Protein 5UKV (pdb70)

InterPro domains:
  IPR003594 Histidine kinase/HSP90-like ATPase domain [PF02518] (358-468)
  IPR003594 Histidine kinase/HSP90-like ATPase domain [SM00387] (358-470)
  IPR003660 HAMP domain [PF00672] (179-230)
  IPR003660 HAMP domain [PS50885] (181-234)
  IPR003660 HAMP domain [SM00304] (181-234)
  IPR003661 Signal transduction histidine kinase, dimerisation/phosphoacceptor domain [PF00512] (250-312)
  IPR003661 Signal transduction histidine kinase, dimerisation/phosphoacceptor domain [SM00388] (249-313)
  IPR003661 Signal transduction histidine kinase, dimerisation/phosphoacceptor domain [cd00082] (247-297)
  IPR004358 Signal transduction histidine kinase-related protein, C-terminal [PR00344] (395-409)
  IPR004358 Signal transduction histidine kinase-related protein, C-terminal [PR00344] (413-423)
  IPR004358 Signal transduction histidine kinase-related protein, C-terminal [PR00344] (430-448)
  IPR004358 Signal transduction histidine kinase-related protein, C-terminal [PR00344] (454-467)
  IPR005467 Histidine kinase domain [PS50109] (256-470)
  IPR036097 Signal transduction histidine kinase, dimerisation/phosphoacceptor domain superfamily [SSF47384] (238-313)
  IPR036890 Histidine kinase/HSP90-like ATPase superfamily [G3DSA:3.30.565.10] (322-475)
  IPR036890 Histidine kinase/HSP90-like ATPase superfamily [SSF55874] (302-468)
  IPR050428 Two-component system sensor histidine kinase [PTHR45436] (9-469)

Structure (mmCIF, N/CA/C/O backbone):
data_5UKV
#
_entry.id   5UKV
#
_cell.length_a   23.215
_cell.length_b   74.593
_cell.length_c   45.467
_cell.angle_alpha   90.000
_cell.angle_beta   97.310
_cell.angle_gamma   90.000
#
_symmetry.space_group_name_H-M   'P 1 21 1'
#
loop_
_entity.id
_entity.type
_entity.pdbx_description
1 polymer 'ATP-binding protein'
2 non-polymer 'POTASSIUM ION'
3 non-polymer 1,2-ETHANEDIOL
4 non-polymer 'TETRAETHYLENE GLYCOL'
5 non-polymer 'TRIETHYLENE GLYCOL'
6 non-polymer DI(HYDROXYETHYL)ETHER
7 non-polymer 2-(2-METHOXYETHOXY)ETHANOL
8 water water
#
loop_
_atom_site.group_PDB
_atom_site.id
_atom_site.type_symbol
_atom_site.label_atom_id
_atom_site.label_alt_id
_atom_site.label_comp_id
_atom_site.label_asym_id
_atom_site.label_entity_id
_atom_site.label_seq_id
_atom_site.pdbx_PDB_ins_code
_atom_site.Cartn_x
_atom_site.Cartn_y
_atom_site.Cartn_z
_atom_site.occupancy
_atom_site.B_iso_or_equiv
_atom_site.auth_seq_id
_atom_site.auth_comp_id
_atom_site.auth_asym_id
_atom_site.auth_atom_id
_atom_site.pdbx_PDB_model_num
ATOM 1 N N . GLY A 1 1 ? -9.379 -19.803 -29.149 1.00 38.78 237 GLY A N 1
ATOM 2 C CA . GLY A 1 1 ? -9.233 -20.972 -28.303 1.00 35.52 237 GLY A CA 1
ATOM 3 C C . GLY A 1 1 ? -9.167 -20.617 -26.812 1.00 32.43 237 GLY A C 1
ATOM 4 O O . GLY A 1 1 ? -9.421 -19.481 -26.366 1.00 28.06 237 GLY A O 1
ATOM 5 N N . HIS A 1 2 ? -8.861 -21.632 -26.058 1.00 32.85 238 HIS A N 1
ATOM 6 C CA . HIS A 1 2 ? -8.729 -21.497 -24.599 1.00 33.10 238 HIS A CA 1
ATOM 7 C C . HIS A 1 2 ? -7.734 -20.492 -24.184 1.00 32.76 238 HIS A C 1
ATOM 8 O O . HIS A 1 2 ? -8.053 -19.698 -23.292 1.00 32.51 238 HIS A O 1
ATOM 23 N N . ALA A 1 4 ? -6.588 -17.814 -25.836 1.00 29.31 240 ALA A N 1
ATOM 24 C CA . ALA A 1 4 ? -7.045 -16.520 -26.118 1.00 31.94 240 ALA A CA 1
ATOM 25 C C . ALA A 1 4 ? -8.134 -16.057 -25.115 1.00 32.75 240 ALA A C 1
ATOM 26 O O . ALA A 1 4 ? -8.157 -14.910 -24.631 1.00 31.43 240 ALA A O 1
ATOM 28 N N . GLU A 1 5 ? -9.023 -16.958 -24.806 1.00 31.74 241 GLU A N 1
ATOM 29 C CA . GLU A 1 5 ? -10.112 -16.624 -23.971 1.00 34.27 241 GLU A CA 1
ATOM 30 C C . GLU A 1 5 ? -9.545 -16.250 -22.548 1.00 31.52 241 GLU A C 1
ATOM 31 O O . GLU A 1 5 ? -10.008 -15.288 -21.978 1.00 31.94 241 GLU A O 1
ATOM 37 N N . LYS A 1 6 ? -8.619 -17.016 -22.008 1.00 29.71 242 LYS A N 1
ATOM 38 C CA . LYS A 1 6 ? -8.039 -16.758 -20.661 1.00 32.04 242 LYS A CA 1
ATOM 39 C C . LYS A 1 6 ? -7.245 -15.468 -20.682 1.00 29.70 242 LYS A C 1
ATOM 40 O O . LYS A 1 6 ? -7.205 -14.709 -19.704 1.00 28.43 242 LYS A O 1
ATOM 46 N N . ALA A 1 7 ? -6.508 -15.287 -21.764 1.00 28.81 243 ALA A N 1
ATOM 47 C CA . ALA A 1 7 ? -5.757 -14.105 -21.937 1.00 29.47 243 ALA A CA 1
ATOM 48 C C . ALA A 1 7 ? -6.619 -12.814 -22.005 1.00 29.87 243 ALA A C 1
ATOM 49 O O . ALA A 1 7 ? -6.220 -11.793 -21.471 1.00 26.80 243 ALA A O 1
ATOM 51 N N . ARG A 1 8 ? -7.734 -12.860 -22.754 1.00 30.00 244 ARG A N 1
ATOM 52 C CA . ARG A 1 8 ? -8.640 -11.765 -22.842 1.00 30.03 244 ARG A CA 1
ATOM 53 C C . ARG A 1 8 ? -9.288 -11.493 -21.541 1.00 29.48 244 ARG A C 1
ATOM 54 O O . ARG A 1 8 ? -9.526 -10.357 -21.260 1.00 26.18 244 ARG A O 1
ATOM 62 N N . ASP A 1 9 ? -9.673 -12.534 -20.815 1.00 27.28 245 ASP A N 1
ATOM 63 C CA . ASP A 1 9 ? -10.226 -12.386 -19.506 1.00 29.80 245 ASP A CA 1
ATOM 64 C C . ASP A 1 9 ? -9.219 -11.687 -18.574 1.00 28.55 245 ASP A C 1
ATOM 65 O O . ASP A 1 9 ? -9.577 -10.780 -17.875 1.00 27.08 245 ASP A O 1
ATOM 70 N N . SER A 1 10 ? -7.966 -12.067 -18.645 1.00 27.07 246 SER A N 1
ATOM 71 C CA . SER A 1 10 ? -6.983 -11.433 -17.816 1.00 26.72 246 SER A CA 1
ATOM 72 C C . SER A 1 10 ? -6.782 -9.948 -18.206 1.00 26.15 246 SER A C 1
ATOM 73 O O . SER A 1 10 ? -6.774 -9.010 -17.346 1.00 22.82 246 SER A O 1
ATOM 76 N N . GLU A 1 11 ? -6.732 -9.689 -19.512 1.00 24.26 247 GLU A N 1
ATOM 77 C CA . GLU A 1 11 ? -6.664 -8.328 -20.007 1.00 24.63 247 GLU A CA 1
ATOM 78 C C . GLU A 1 11 ? -7.879 -7.422 -19.598 1.00 23.73 247 GLU A C 1
ATOM 79 O O . GLU A 1 11 ? -7.669 -6.311 -19.156 1.00 21.04 247 GLU A O 1
ATOM 85 N N . ASP A 1 12 ? -9.109 -7.903 -19.746 1.00 24.19 248 ASP A N 1
ATOM 86 C CA . ASP A 1 12 ? -10.225 -7.194 -19.335 1.00 26.83 248 ASP A CA 1
ATOM 87 C C . ASP A 1 12 ? -10.274 -6.958 -17.817 1.00 24.52 248 ASP A C 1
ATOM 88 O O . ASP A 1 12 ? -10.686 -5.925 -17.404 1.00 24.30 248 ASP A O 1
ATOM 93 N N . ARG A 1 13 ? -9.877 -7.894 -16.985 1.00 23.91 249 ARG A N 1
ATOM 94 C CA . ARG A 1 13 ? -9.752 -7.579 -15.543 1.00 23.88 249 ARG A CA 1
ATOM 95 C C . ARG A 1 13 ? -8.736 -6.479 -15.285 1.00 22.40 249 ARG A C 1
ATOM 96 O O . ARG A 1 13 ? -8.971 -5.650 -14.402 1.00 21.69 249 ARG A O 1
ATOM 112 N N . ARG A 1 15 ? -7.936 -4.019 -17.375 1.00 20.99 251 ARG A N 1
ATOM 113 C CA . ARG A 1 15 ? -8.633 -2.809 -17.717 1.00 21.58 251 ARG A CA 1
ATOM 114 C C . ARG A 1 15 ? -9.645 -2.320 -16.671 1.00 19.60 251 ARG A C 1
ATOM 115 O O . ARG A 1 15 ? -9.662 -1.174 -16.348 1.00 19.74 251 ARG A O 1
ATOM 123 N N . GLN A 1 16 ? -10.467 -3.226 -16.149 1.00 19.75 252 GLN A N 1
ATOM 124 C CA . GLN A 1 16 ? -11.404 -2.956 -15.064 1.00 21.53 252 GLN A CA 1
ATOM 125 C C . GLN A 1 16 ? -10.691 -2.436 -13.820 1.00 20.60 252 G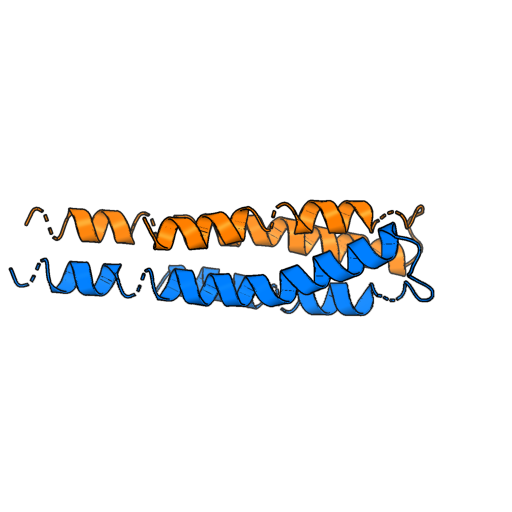LN A C 1
ATOM 126 O O . GLN A 1 16 ? -11.167 -1.450 -13.237 1.00 20.45 252 GLN A O 1
ATOM 132 N N . PHE A 1 17 ? -9.549 -3.039 -13.500 1.00 19.40 253 PHE A N 1
ATOM 133 C CA . PHE A 1 17 ? -8.745 -2.655 -12.321 1.00 20.78 253 PHE A CA 1
ATOM 134 C C . PHE A 1 17 ? -8.242 -1.195 -12.536 1.00 19.75 253 PHE A C 1
ATOM 135 O O . PHE A 1 17 ? -8.366 -0.310 -11.656 1.00 17.95 253 PHE A O 1
ATOM 143 N N . ILE A 1 18 ? -7.647 -0.952 -13.696 1.00 20.55 254 ILE A N 1
ATOM 144 C CA . ILE A 1 18 ? -7.169 0.359 -14.044 1.00 20.20 254 ILE A CA 1
ATOM 145 C C . ILE A 1 18 ? -8.306 1.441 -14.012 1.00 20.24 254 ILE A C 1
ATOM 146 O O . ILE A 1 18 ? -8.100 2.546 -13.411 1.00 21.29 254 ILE A O 1
ATOM 151 N N . THR A 1 19 ? -9.497 1.145 -14.525 1.00 19.56 255 THR A N 1
ATOM 152 C CA . THR A 1 19 ? -10.582 2.055 -14.382 1.00 19.69 255 THR A CA 1
ATOM 153 C C . THR A 1 19 ? -10.977 2.358 -12.907 1.00 18.61 255 THR A C 1
ATOM 154 O O . THR A 1 19 ? -11.139 3.495 -12.547 1.00 17.28 255 THR A O 1
ATOM 158 N N . ASP A 1 20 ? -11.144 1.305 -12.099 1.00 19.53 256 ASP A N 1
ATOM 159 C CA . ASP A 1 20 ? -11.447 1.491 -10.671 1.00 22.34 256 ASP A CA 1
ATOM 160 C C . ASP A 1 20 ? -10.432 2.244 -9.960 1.00 21.79 256 ASP A C 1
ATOM 161 O O . ASP A 1 20 ? -10.701 3.236 -9.293 1.00 20.65 256 ASP A O 1
ATOM 166 N N . ALA A 1 21 ? -9.213 1.861 -10.116 1.00 21.61 257 ALA A N 1
ATOM 167 C CA . ALA A 1 21 ? -8.141 2.569 -9.431 1.00 22.90 257 ALA A CA 1
ATOM 168 C C . ALA A 1 21 ? -8.006 4.034 -9.801 1.00 24.18 257 ALA A C 1
ATOM 169 O O . ALA A 1 21 ? -7.807 4.870 -8.879 1.00 23.36 257 ALA A O 1
ATOM 171 N N . SER A 1 22 ? -8.220 4.372 -11.064 1.00 20.47 258 SER A N 1
ATOM 172 C CA . SER A 1 22 ? -8.155 5.681 -11.472 1.00 20.49 258 SER A CA 1
ATOM 173 C C . SER A 1 22 ? -9.267 6.604 -11.041 1.00 21.98 258 SER A C 1
ATOM 174 O O . SER A 1 22 ? -8.957 7.728 -10.647 1.00 19.74 258 SER A O 1
ATOM 177 N N . HIS A 1 23 ? -10.487 6.084 -10.993 1.00 20.95 259 HIS A N 1
ATOM 178 C CA . HIS A 1 23 ? -11.604 6.773 -10.382 1.00 22.68 259 HIS A CA 1
ATOM 179 C C . HIS A 1 23 ? -11.416 6.992 -8.914 1.00 23.60 259 HIS A C 1
ATOM 180 O O . HIS A 1 23 ? -11.757 8.071 -8.425 1.00 26.21 259 HIS A O 1
ATOM 187 N N . GLU A 1 24 ? -10.766 6.068 -8.217 1.00 22.27 260 GLU A N 1
ATOM 188 C CA . GLU A 1 24 ? -10.507 6.274 -6.816 1.00 25.44 260 GLU A CA 1
ATOM 189 C C . GLU A 1 24 ? -9.505 7.407 -6.533 1.00 25.31 260 GLU A C 1
ATOM 190 O O . GLU A 1 24 ? -9.625 8.175 -5.545 1.00 24.87 260 GLU A O 1
ATOM 196 N N . LEU A 1 25 ? -8.547 7.568 -7.441 1.00 22.86 261 LEU A N 1
ATOM 197 C CA . LEU A 1 25 ? -7.621 8.716 -7.383 1.00 22.60 261 LEU A CA 1
ATOM 198 C C . LEU A 1 25 ? -8.273 9.999 -7.727 1.00 25.52 261 LEU A C 1
ATOM 199 O O . LEU A 1 25 ? -7.934 11.039 -7.203 1.00 27.68 261 LEU A O 1
ATOM 204 N N . ARG A 1 26 ? -9.201 9.944 -8.641 1.00 26.00 262 ARG A N 1
ATOM 205 C CA . ARG A 1 26 ? -9.859 11.118 -9.100 1.00 30.86 262 ARG A CA 1
ATOM 206 C C . ARG A 1 26 ? -10.618 11.882 -8.062 1.00 30.24 262 ARG A C 1
ATOM 207 O O . ARG A 1 26 ? -10.664 13.057 -8.109 1.00 28.32 262 ARG A O 1
ATOM 215 N N . THR A 1 27 ? -11.233 11.177 -7.146 1.00 30.91 263 THR A N 1
ATOM 216 C CA . THR A 1 27 ? -12.009 11.792 -6.162 1.00 34.84 263 THR A CA 1
ATOM 217 C C . THR A 1 27 ? -11.211 12.705 -5.202 1.00 34.16 263 THR A C 1
ATOM 218 O O . THR A 1 27 ? -11.515 13.854 -5.120 1.00 34.93 263 THR A O 1
ATOM 222 N N . PRO A 1 28 ? -10.251 12.190 -4.448 1.00 29.82 264 PRO A N 1
ATOM 223 C CA . PRO A 1 28 ? -9.417 13.162 -3.719 1.00 29.89 264 PRO A CA 1
ATOM 224 C C . PRO A 1 28 ? -8.742 14.293 -4.594 1.00 29.05 264 PRO A C 1
ATOM 225 O O . PRO A 1 28 ? -8.629 15.458 -4.164 1.00 29.15 264 PRO A O 1
ATOM 229 N N . LEU A 1 29 ? -8.351 14.019 -5.822 1.00 26.85 265 LEU A N 1
ATOM 230 C CA . LEU A 1 29 ? -7.827 15.059 -6.660 1.00 26.60 265 LEU A CA 1
ATOM 231 C C . LEU A 1 29 ? -8.732 16.235 -6.937 1.00 27.67 265 LEU A C 1
ATOM 232 O O . LEU A 1 29 ? -8.265 17.390 -7.123 1.00 27.22 265 LEU A O 1
ATOM 237 N N . THR A 1 30 ? -9.992 15.925 -7.247 1.00 32.36 266 THR A N 1
ATOM 238 C CA . THR A 1 30 ? -11.026 16.971 -7.500 1.00 31.84 266 THR A CA 1
ATOM 239 C C . THR A 1 30 ? -11.244 17.837 -6.277 1.00 28.37 266 THR A C 1
ATOM 240 O O . THR A 1 30 ? -11.362 19.026 -6.421 1.00 28.99 266 THR A O 1
ATOM 244 N N . THR A 1 31 ? -11.215 17.288 -5.067 1.00 26.65 267 THR A N 1
ATOM 245 C CA . THR A 1 31 ? -11.052 18.076 -3.866 1.00 27.65 267 THR A CA 1
ATOM 246 C C . THR A 1 31 ? -9.848 19.081 -3.769 1.00 26.79 267 THR A C 1
ATOM 247 O O . THR A 1 31 ? -10.047 20.236 -3.483 1.00 25.39 267 THR A O 1
ATOM 251 N N . ILE A 1 32 ? -8.612 18.583 -3.941 1.00 23.55 268 ILE A N 1
ATOM 252 C CA . ILE A 1 32 ? -7.473 19.406 -3.956 1.00 23.33 268 ILE A CA 1
ATOM 253 C C . ILE A 1 32 ? -7.652 20.534 -4.978 1.00 24.51 268 ILE A C 1
ATOM 254 O O . ILE A 1 32 ? -7.440 21.737 -4.682 1.00 26.14 268 ILE A O 1
ATOM 259 N N . ARG A 1 33 ? -8.064 20.192 -6.183 1.00 23.47 269 ARG A N 1
ATOM 260 C CA . ARG A 1 33 ? -8.266 21.193 -7.208 1.00 24.77 269 ARG A CA 1
ATOM 261 C C . ARG A 1 33 ? -9.348 22.209 -6.889 1.00 24.63 269 ARG A C 1
ATOM 262 O O . ARG A 1 33 ? -9.140 23.353 -7.044 1.00 25.59 269 ARG A O 1
ATOM 270 N N . GLY A 1 34 ? -10.471 21.742 -6.396 1.00 24.15 270 GLY A N 1
ATOM 271 C CA . GLY A 1 34 ? -11.527 22.573 -6.057 1.00 22.50 270 GLY A CA 1
ATOM 272 C C . GLY A 1 34 ? -11.158 23.548 -4.984 1.00 20.48 270 GLY A C 1
ATOM 273 O O . GLY A 1 34 ? -11.547 24.686 -5.033 1.00 21.22 270 GLY A O 1
ATOM 274 N N . PHE A 1 35 ? -10.447 23.083 -3.986 1.00 19.93 271 PHE A N 1
ATOM 275 C CA . PHE A 1 35 ? -10.022 23.928 -2.871 1.00 21.85 271 PHE A CA 1
ATOM 276 C C . PHE A 1 35 ? -9.024 24.987 -3.314 1.00 23.67 271 PHE A C 1
ATOM 277 O O . PHE A 1 35 ? -9.070 26.142 -2.885 1.00 21.76 271 PHE A O 1
ATOM 285 N N . ALA A 1 36 ? -8.115 24.611 -4.204 1.00 23.74 272 ALA A N 1
ATOM 286 C CA . ALA A 1 36 ? -7.195 25.613 -4.759 1.00 24.46 272 ALA A CA 1
ATOM 287 C C . ALA A 1 36 ? -7.857 26.632 -5.616 1.00 26.06 272 ALA A C 1
ATOM 288 O O . ALA A 1 36 ? -7.555 27.810 -5.537 1.00 27.48 272 ALA A O 1
ATOM 290 N N . GLU A 1 37 ? -8.883 26.253 -6.365 1.00 27.19 273 GLU A N 1
ATOM 291 C CA . GLU A 1 37 ? -9.650 27.253 -7.117 1.00 28.96 273 GLU A CA 1
ATOM 292 C C . GLU A 1 37 ? -10.385 28.191 -6.212 1.00 27.65 273 GLU A C 1
ATOM 293 O O . GLU A 1 37 ? -10.468 29.359 -6.518 1.00 27.54 273 GLU A O 1
ATOM 299 N N . LEU A 1 38 ? -10.856 27.717 -5.079 1.00 26.78 274 LEU A N 1
ATOM 300 C CA . LEU A 1 38 ? -11.561 28.585 -4.096 1.00 28.85 274 LEU A CA 1
ATOM 301 C C . LEU A 1 38 ? -10.669 29.701 -3.648 1.00 23.95 274 LEU A C 1
ATOM 302 O O . LEU A 1 38 ? -11.035 30.894 -3.654 1.00 24.24 274 LEU A O 1
ATOM 307 N N . TYR A 1 39 ? -9.447 29.330 -3.349 1.00 22.95 275 TYR A N 1
ATOM 308 C CA . TYR A 1 39 ? -8.460 30.292 -3.062 1.00 23.08 275 TYR A CA 1
ATOM 309 C C . TYR A 1 39 ? -8.177 31.273 -4.214 1.00 22.63 275 TYR A C 1
ATOM 310 O O . TYR A 1 39 ? -8.109 32.466 -4.024 1.00 22.39 275 TYR A O 1
ATOM 319 N N . ARG A 1 40 ? -7.978 30.794 -5.410 1.00 24.21 276 ARG A N 1
ATOM 320 C CA . ARG A 1 40 ? -7.744 31.714 -6.482 1.00 28.93 276 ARG A CA 1
ATOM 321 C C . ARG A 1 40 ? -8.920 32.666 -6.709 1.00 29.27 276 ARG A C 1
ATOM 322 O O . ARG A 1 40 ? -8.716 33.792 -7.070 1.00 29.09 276 ARG A O 1
ATOM 330 N N . GLN A 1 41 ? -10.154 32.229 -6.513 1.00 30.86 277 GLN A N 1
ATOM 331 C CA . GLN A 1 41 ? -11.321 33.122 -6.634 1.00 32.72 277 GLN A CA 1
ATOM 332 C C . GLN A 1 41 ? -11.424 34.190 -5.516 1.00 34.80 277 GLN A C 1
ATOM 333 O O . GLN A 1 41 ? -12.327 34.973 -5.539 1.00 34.47 277 GLN A O 1
ATOM 339 N N . GLY A 1 42 ? -10.514 34.224 -4.544 1.00 30.48 278 GLY A N 1
ATOM 340 C CA . GLY A 1 42 ? -10.581 35.179 -3.422 1.00 32.18 278 GLY A CA 1
ATOM 341 C C . GLY A 1 42 ? -11.535 34.723 -2.300 1.00 31.16 278 GLY A C 1
ATOM 342 O O . GLY A 1 42 ? -11.793 35.485 -1.363 1.00 31.51 278 GLY A O 1
ATOM 343 N N . ALA A 1 43 ? -12.058 33.500 -2.401 1.00 27.17 279 ALA A N 1
ATOM 344 C CA . ALA A 1 43 ? -13.073 33.037 -1.458 1.00 29.54 279 ALA A CA 1
ATOM 345 C C . ALA A 1 43 ? -12.512 32.414 -0.153 1.00 28.78 279 ALA A C 1
ATOM 346 O O . ALA A 1 43 ? -13.319 32.032 0.679 1.00 26.58 279 ALA A O 1
ATOM 348 N N . ALA A 1 44 ? -11.185 32.331 0.048 1.00 27.30 280 ALA A N 1
ATOM 349 C CA . ALA A 1 44 ? -10.648 31.574 1.237 1.00 29.12 280 ALA A CA 1
ATOM 350 C C . ALA A 1 44 ? -10.382 32.539 2.353 1.00 32.23 280 ALA A C 1
ATOM 351 O O . ALA A 1 44 ? -9.679 33.532 2.163 1.00 36.91 280 ALA A O 1
ATOM 353 N N . ARG A 1 45 ? -11.078 32.367 3.467 1.00 32.72 281 ARG A N 1
ATOM 354 C CA . ARG A 1 45 ? -10.830 33.217 4.668 1.00 34.63 281 ARG A CA 1
ATOM 355 C C . ARG A 1 45 ? -9.736 32.444 5.481 1.00 33.01 281 ARG A C 1
ATOM 356 O O . ARG A 1 45 ? -8.670 32.955 5.742 1.00 41.23 281 ARG A O 1
ATOM 364 N N . ASP A 1 46 ? -9.969 31.184 5.834 1.00 29.21 282 ASP A N 1
ATOM 365 C CA . ASP A 1 46 ? -9.016 30.381 6.613 1.00 27.55 282 ASP A CA 1
ATOM 366 C C . ASP A 1 46 ? -8.263 29.416 5.711 1.00 24.86 282 ASP A C 1
ATOM 367 O O . ASP A 1 46 ? -8.604 28.260 5.617 1.00 21.99 282 ASP A O 1
ATOM 372 N N . VAL A 1 47 ? -7.161 29.884 5.170 1.00 22.82 283 VAL A N 1
ATOM 373 C CA . VAL A 1 47 ? -6.323 29.093 4.330 1.00 23.62 283 VAL A CA 1
ATOM 374 C C . VAL A 1 47 ? -5.737 27.910 5.068 1.00 22.94 283 VAL A C 1
ATOM 375 O O . VAL A 1 47 ? -5.394 26.942 4.461 1.00 23.62 283 VAL A O 1
ATOM 379 N N . GLY A 1 48 ? -5.529 28.033 6.361 1.00 20.49 284 GLY A N 1
ATOM 380 C CA . GLY A 1 48 ? -5.015 26.887 7.129 1.00 20.79 284 GLY A CA 1
ATOM 381 C C . GLY A 1 48 ? -5.898 25.658 7.107 1.00 20.71 284 GLY A C 1
ATOM 382 O O . GLY A 1 48 ? -5.478 24.533 6.944 1.00 20.65 284 GLY A O 1
ATOM 391 N N . LEU A 1 50 ? -8.156 25.171 4.635 1.00 20.50 286 LEU A N 1
ATOM 392 C CA . LEU A 1 50 ? -8.164 24.805 3.265 1.00 22.51 286 LEU A CA 1
ATOM 393 C C . LEU A 1 50 ? -6.971 23.909 2.997 1.00 22.23 286 LEU A C 1
ATOM 394 O O . LEU A 1 50 ? -7.082 22.888 2.446 1.00 23.33 286 LEU A O 1
ATOM 399 N N . LEU A 1 51 ? -5.832 24.319 3.479 1.00 22.36 287 LEU A N 1
ATOM 400 C CA . LEU A 1 51 ? -4.546 23.590 3.332 1.00 24.46 287 LEU A CA 1
ATOM 401 C C . LEU A 1 51 ? -4.511 22.232 4.036 1.00 26.76 287 LEU A C 1
ATOM 402 O O . LEU A 1 51 ? -4.001 21.215 3.455 1.00 21.40 287 LEU A O 1
ATOM 407 N N . SER A 1 52 ? -5.152 22.186 5.183 1.00 25.05 288 SER A N 1
ATOM 408 C CA . SER A 1 52 ? -5.281 20.980 5.931 1.00 25.20 288 SER A CA 1
ATOM 409 C C . SER A 1 52 ? -6.059 19.911 5.145 1.00 25.32 288 SER A C 1
ATOM 410 O O . SER A 1 52 ? -5.668 18.806 5.048 1.00 26.46 288 SER A O 1
ATOM 413 N N . ARG A 1 53 ? -7.154 20.312 4.531 1.00 25.51 289 ARG A N 1
ATOM 414 C CA . ARG A 1 53 ? -7.923 19.388 3.741 1.00 25.74 289 ARG A CA 1
ATOM 415 C C . ARG A 1 53 ? -7.100 18.939 2.551 1.00 24.54 289 ARG A C 1
ATOM 416 O O . ARG A 1 53 ? -7.122 17.809 2.212 1.00 22.80 289 ARG A O 1
ATOM 424 N N . ILE A 1 54 ? -6.411 19.867 1.923 1.00 21.15 290 ILE A N 1
ATOM 425 C CA . ILE A 1 54 ? -5.575 19.549 0.822 1.00 22.01 290 ILE A CA 1
ATOM 426 C C . ILE A 1 54 ? -4.510 18.554 1.196 1.00 22.45 290 ILE A C 1
ATOM 427 O O . ILE A 1 54 ? -4.308 17.573 0.492 1.00 22.81 290 ILE A O 1
ATOM 432 N N . GLU A 1 55 ? -3.870 18.737 2.332 1.00 21.27 291 GLU A N 1
ATOM 433 C CA . GLU A 1 55 ? -2.857 17.838 2.815 1.00 24.08 291 GLU A CA 1
ATOM 434 C C . GLU A 1 55 ? -3.410 16.449 3.097 1.00 26.34 291 GLU A C 1
ATOM 435 O O . GLU A 1 55 ? -2.816 15.478 2.800 1.00 25.21 291 GLU A O 1
ATOM 441 N N . SER A 1 56 ? -4.583 16.406 3.668 1.00 27.63 292 SER A N 1
ATOM 442 C CA . SER A 1 56 ? -5.234 15.193 4.004 1.00 28.79 292 SER A CA 1
ATOM 443 C C . SER A 1 56 ? -5.541 14.378 2.746 1.00 27.69 292 SER A C 1
ATOM 444 O O . SER A 1 56 ? -5.216 13.234 2.648 1.00 28.79 292 SER A O 1
ATOM 447 N N . GLU A 1 57 ? -6.068 15.034 1.749 1.00 25.81 293 GLU A N 1
ATOM 448 C CA . GLU A 1 57 ? -6.395 14.339 0.466 1.00 24.63 293 GLU A CA 1
ATOM 449 C C . GLU A 1 57 ? -5.111 13.891 -0.237 1.00 25.10 293 GLU A C 1
ATOM 450 O O . GLU A 1 57 ? -5.115 12.812 -0.779 1.00 24.24 293 GLU A O 1
ATOM 456 N N . ALA A 1 58 ? -4.012 14.624 -0.106 1.00 22.54 294 ALA A N 1
ATOM 457 C CA . ALA A 1 58 ? -2.800 14.288 -0.781 1.00 25.23 294 ALA A CA 1
ATOM 458 C C . ALA A 1 58 ? -2.240 13.026 -0.109 1.00 27.38 294 ALA A C 1
ATOM 459 O O . ALA A 1 58 ? -1.674 12.163 -0.783 1.00 24.61 294 ALA A O 1
ATOM 461 N N . SER A 1 59 ? -2.304 12.984 1.214 1.00 26.07 295 SER A N 1
ATOM 462 C CA . SER A 1 59 ? -1.831 11.820 1.941 1.00 28.61 295 SER A CA 1
ATOM 463 C C . SER A 1 59 ? -2.691 10.604 1.616 1.00 27.22 295 SER A C 1
ATOM 464 O O . SER A 1 59 ? -2.175 9.557 1.376 1.00 26.70 295 SER A O 1
ATOM 467 N N . ARG A 1 60 ? -3.999 10.778 1.561 1.00 26.65 296 ARG A N 1
ATOM 468 C CA . ARG A 1 60 ? -4.866 9.710 1.131 1.00 29.01 296 ARG A CA 1
ATOM 469 C C . ARG A 1 60 ? -4.435 9.207 -0.278 1.00 27.34 296 ARG A C 1
ATOM 470 O O . ARG A 1 60 ? -4.439 8.021 -0.524 1.00 25.10 296 ARG A O 1
ATOM 486 N N . GLY A 1 62 ? -1.620 9.433 -1.563 1.00 22.00 298 GLY A N 1
ATOM 487 C CA . GLY A 1 62 ? -0.341 8.842 -1.454 1.00 22.55 298 GLY A CA 1
ATOM 488 C C . GLY A 1 62 ? -0.377 7.382 -1.123 1.00 22.94 298 GLY A C 1
ATOM 489 O O . GLY A 1 62 ? 0.396 6.547 -1.641 1.00 23.62 298 GLY A O 1
ATOM 490 N N . LEU A 1 63 ? -1.249 7.052 -0.216 1.00 22.45 299 LEU A N 1
ATOM 491 C CA . LEU A 1 63 ? -1.466 5.694 0.108 1.00 24.63 299 LEU A CA 1
ATOM 492 C C . LEU A 1 63 ? -2.076 4.903 -0.979 1.00 24.07 299 LEU A C 1
ATOM 493 O O . LEU A 1 63 ? -1.722 3.762 -1.155 1.00 22.67 299 LEU A O 1
ATOM 498 N N . LEU A 1 64 ? -3.037 5.452 -1.714 1.00 22.29 300 LEU A N 1
ATOM 499 C CA . LEU A 1 64 ? -3.624 4.735 -2.840 1.00 23.38 300 LEU A CA 1
ATOM 500 C C . LEU A 1 64 ? -2.482 4.447 -3.833 1.00 23.02 300 LEU A C 1
ATOM 501 O O . LEU A 1 64 ? -2.413 3.399 -4.523 1.00 23.78 300 LEU A O 1
ATOM 506 N N . VAL A 1 65 ? -1.669 5.458 -4.115 1.00 23.08 301 VAL A N 1
ATOM 507 C CA . VAL A 1 65 ? -0.665 5.280 -5.132 1.00 22.10 301 VAL A CA 1
ATOM 508 C C . VAL A 1 65 ? 0.342 4.241 -4.706 1.00 22.68 301 VAL A C 1
ATOM 509 O O . VAL A 1 65 ? 0.870 3.432 -5.532 1.00 21.32 301 VAL A O 1
ATOM 513 N N . ASP A 1 66 ? 0.753 4.281 -3.438 1.00 21.78 302 ASP A N 1
ATOM 514 C CA . ASP A 1 66 ? 1.711 3.220 -2.984 1.00 24.33 302 ASP A CA 1
ATOM 515 C C . ASP A 1 66 ? 1.142 1.811 -3.130 1.00 21.66 302 ASP A C 1
ATOM 516 O O . ASP A 1 66 ? 1.852 0.872 -3.589 1.00 20.60 302 ASP A O 1
ATOM 521 N N . ASP A 1 67 ? -0.140 1.656 -2.864 1.00 21.85 303 ASP A N 1
ATOM 522 C CA . ASP A 1 67 ? -0.780 0.399 -3.031 1.00 22.67 303 ASP A CA 1
ATOM 523 C C . ASP A 1 67 ? -0.911 0.012 -4.481 1.00 22.51 303 ASP A C 1
ATOM 524 O O . ASP A 1 67 ? -0.688 -1.161 -4.831 1.00 22.10 303 ASP A O 1
ATOM 529 N N . LEU A 1 68 ? -1.202 0.973 -5.368 1.00 23.16 304 LEU A N 1
ATOM 530 C CA . LEU A 1 68 ? -1.194 0.621 -6.797 1.00 22.82 304 LEU A CA 1
ATOM 531 C C . LEU A 1 68 ? 0.146 0.118 -7.312 1.00 24.06 304 LEU A C 1
ATOM 532 O O . LEU A 1 68 ? 0.212 -0.843 -8.090 1.00 24.58 304 LEU A O 1
ATOM 537 N N . LEU A 1 69 ? 1.202 0.756 -6.861 1.00 22.72 305 LEU A N 1
ATOM 538 C CA . LEU A 1 69 ? 2.566 0.395 -7.201 1.00 25.59 305 LEU A CA 1
ATOM 539 C C . LEU A 1 69 ? 2.824 -1.041 -6.806 1.00 25.43 305 LEU A C 1
ATOM 540 O O . LEU A 1 69 ? 3.388 -1.806 -7.629 1.00 25.87 305 LEU A O 1
ATOM 545 N N . LEU A 1 70 ? 2.362 -1.448 -5.581 1.00 23.39 306 LEU A N 1
ATOM 546 C CA . LEU A 1 70 ? 2.540 -2.841 -5.158 1.00 23.64 306 LEU A CA 1
ATOM 547 C C . LEU A 1 70 ? 1.671 -3.801 -5.919 1.00 21.07 306 LEU A C 1
ATOM 548 O O . LEU A 1 70 ? 2.129 -4.883 -6.313 1.00 21.50 306 LEU A O 1
ATOM 553 N N . LEU A 1 71 ? 0.426 -3.410 -6.193 1.00 21.85 307 LEU A N 1
ATOM 554 C CA . LEU A 1 71 ? -0.477 -4.309 -6.949 1.00 22.78 307 LEU A CA 1
ATOM 555 C C . LEU A 1 71 ? -0.069 -4.514 -8.353 1.00 22.40 307 LEU A C 1
ATOM 556 O O . LEU A 1 71 ? -0.330 -5.574 -8.922 1.00 22.43 307 LEU A O 1
ATOM 561 N N . ALA A 1 72 ? 0.565 -3.539 -8.938 1.00 21.43 308 ALA A N 1
ATOM 562 C CA . ALA A 1 72 ? 0.989 -3.700 -10.365 1.00 2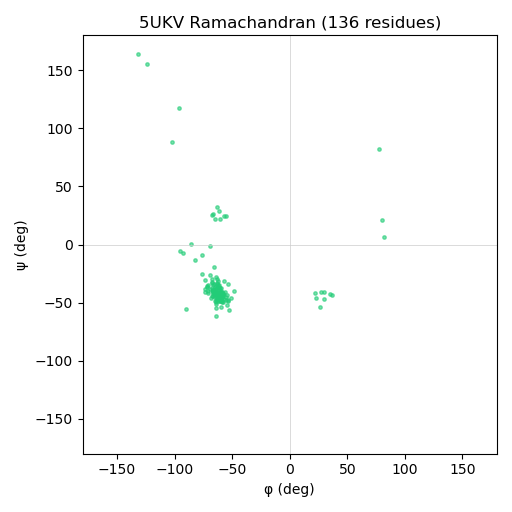3.91 308 ALA A CA 1
ATOM 563 C C . ALA A 1 72 ? 2.029 -4.789 -10.494 1.00 25.12 308 ALA A C 1
ATOM 564 O O . ALA A 1 72 ? 2.228 -5.312 -11.537 1.00 28.95 308 ALA A O 1
ATOM 566 N N . LYS A 1 73 ? 2.695 -5.140 -9.389 1.00 26.43 309 LYS A N 1
ATOM 567 C CA . LYS A 1 73 ? 3.630 -6.253 -9.417 1.00 28.31 309 LYS A CA 1
ATOM 568 C C . LYS A 1 73 ? 2.964 -7.612 -9.272 1.00 31.25 309 LYS A C 1
ATOM 569 O O . LYS A 1 73 ? 3.655 -8.603 -9.525 1.00 30.87 309 LYS A O 1
ATOM 575 N N . LEU A 1 74 ? 1.697 -7.732 -8.884 1.00 25.03 310 LEU A N 1
ATOM 576 C CA . LEU A 1 74 ? 1.107 -9.028 -8.624 1.00 27.67 310 LEU A CA 1
ATOM 577 C C . LEU A 1 74 ? 0.340 -9.600 -9.762 1.00 32.43 310 LEU A C 1
ATOM 578 O O . LEU A 1 74 ? 0.165 -10.840 -9.939 1.00 34.22 310 LEU A O 1
ATOM 584 N N . GLY B 1 1 ? -1.720 -19.063 -28.869 1.00 57.26 237 GLY B N 1
ATOM 585 C CA . GLY B 1 1 ? -1.291 -18.570 -30.221 1.00 56.81 237 GLY B CA 1
ATOM 586 C C . GLY B 1 1 ? -1.354 -17.076 -30.253 1.00 58.91 237 GLY B C 1
ATOM 587 O O . GLY B 1 1 ? -1.209 -16.456 -29.230 1.00 57.10 237 GLY B O 1
ATOM 588 N N . HIS B 1 2 ? -1.633 -16.504 -31.421 1.00 64.42 238 HIS B N 1
ATOM 589 C CA . HIS B 1 2 ? -1.504 -15.054 -31.685 1.00 63.44 238 HIS B CA 1
ATOM 590 C C . HIS B 1 2 ? -2.459 -14.142 -30.931 1.00 58.13 238 HIS B C 1
ATOM 591 O O . HIS B 1 2 ? -2.046 -13.106 -30.443 1.00 57.93 238 HIS B O 1
ATOM 606 N N . ALA B 1 4 ? -3.882 -14.758 -28.039 1.00 39.37 240 ALA B N 1
ATOM 607 C CA . ALA B 1 4 ? -3.379 -14.802 -26.640 1.00 42.10 240 ALA B CA 1
ATOM 608 C C . ALA B 1 4 ? -2.185 -13.847 -26.425 1.00 43.81 240 ALA B C 1
ATOM 609 O O . ALA B 1 4 ? -2.119 -13.137 -25.432 1.00 34.31 240 ALA B O 1
ATOM 611 N N . GLU B 1 5 ? -1.298 -13.818 -27.420 1.00 45.32 241 GLU B N 1
ATOM 612 C CA . GLU B 1 5 ? -0.168 -12.907 -27.493 1.00 50.95 241 GLU B CA 1
ATOM 613 C C . GLU B 1 5 ? -0.560 -11.418 -27.496 1.00 46.52 241 GLU B C 1
ATOM 614 O O . GLU B 1 5 ? -0.013 -10.642 -26.731 1.00 43.30 241 GLU B O 1
ATOM 620 N N . LYS B 1 6 ? -1.430 -11.016 -28.403 1.00 43.73 242 LYS B N 1
ATOM 621 C CA . LYS B 1 6 ? -1.939 -9.657 -28.389 1.00 45.47 242 LYS B CA 1
ATOM 622 C C . LYS B 1 6 ? -2.576 -9.261 -27.023 1.00 38.97 242 LYS B C 1
ATOM 623 O O . LYS B 1 6 ? -2.301 -8.203 -26.515 1.00 38.16 242 LYS B O 1
ATOM 629 N N . ALA B 1 7 ? -3.440 -10.090 -26.460 1.00 32.67 243 ALA B N 1
ATOM 630 C CA . ALA B 1 7 ? -4.092 -9.781 -25.211 1.00 30.57 243 ALA B CA 1
ATOM 631 C C . ALA B 1 7 ? -3.056 -9.656 -24.116 1.00 30.39 243 ALA B C 1
ATOM 632 O O . ALA B 1 7 ? -3.172 -8.752 -23.305 1.00 27.85 243 ALA B O 1
ATOM 634 N N . ARG B 1 8 ? -2.078 -10.537 -24.107 1.00 29.89 244 ARG B N 1
ATOM 635 C CA . ARG B 1 8 ? -0.991 -10.513 -23.157 1.00 34.06 244 ARG B CA 1
ATOM 636 C C . ARG B 1 8 ? -0.101 -9.310 -23.323 1.00 31.85 244 ARG B C 1
ATOM 637 O O . ARG B 1 8 ? 0.255 -8.686 -22.382 1.00 28.09 244 ARG B O 1
ATOM 645 N N . ASP B 1 9 ? 0.239 -8.992 -24.557 1.00 33.23 245 ASP B N 1
ATOM 646 C CA . ASP B 1 9 ? 1.004 -7.787 -24.831 1.00 34.29 245 ASP B CA 1
ATOM 647 C C . ASP B 1 9 ? 0.271 -6.511 -24.361 1.00 31.00 245 ASP B C 1
ATOM 648 O O . ASP B 1 9 ? 0.870 -5.548 -23.810 1.00 30.56 245 ASP B O 1
ATOM 653 N N . SER B 1 10 ? -1.033 -6.502 -24.577 1.00 30.54 246 SER B N 1
ATOM 654 C CA . SER B 1 10 ? -1.878 -5.396 -24.141 1.00 31.65 246 SER B CA 1
ATOM 655 C C . SER B 1 10 ? -1.901 -5.260 -22.605 1.00 29.80 246 SER B C 1
ATOM 656 O O . SER B 1 10 ? -1.691 -4.180 -22.062 1.00 30.44 246 SER B O 1
ATOM 659 N N . GLU B 1 11 ? -2.093 -6.346 -21.912 1.00 27.45 247 GLU B N 1
ATOM 660 C CA . GLU B 1 11 ? -2.037 -6.390 -20.407 1.00 28.42 247 GLU B CA 1
ATOM 661 C C . GLU B 1 11 ? -0.695 -5.949 -19.795 1.00 26.94 247 GLU B C 1
ATOM 662 O O . GLU B 1 11 ? -0.632 -5.191 -18.868 1.00 24.56 247 GLU B O 1
ATOM 668 N N . ASP B 1 12 ? 0.376 -6.381 -20.429 1.00 29.35 248 ASP B N 1
ATOM 669 C CA . ASP B 1 12 ? 1.739 -6.034 -19.999 1.00 31.32 248 ASP B CA 1
ATOM 670 C C . ASP B 1 12 ? 2.043 -4.575 -20.155 1.00 28.50 248 ASP B C 1
ATOM 671 O O . ASP B 1 12 ? 2.616 -3.960 -19.217 1.00 29.29 248 ASP B O 1
ATOM 676 N N . ARG B 1 13 ? 1.578 -4.020 -21.277 1.00 27.11 249 ARG B N 1
ATOM 677 C CA . ARG B 1 13 ? 1.701 -2.591 -21.568 1.00 31.50 249 ARG B CA 1
ATOM 678 C C . ARG B 1 13 ? 0.901 -1.712 -20.577 1.00 30.05 249 ARG B C 1
ATOM 679 O O . ARG B 1 13 ? 1.488 -0.760 -20.048 1.00 29.06 249 ARG B O 1
ATOM 695 N N . ARG B 1 15 ? -0.028 -2.745 -17.479 1.00 25.48 251 ARG B N 1
ATOM 696 C CA . ARG B 1 15 ? 0.701 -2.881 -16.194 1.00 25.99 251 ARG B CA 1
ATOM 697 C C . ARG B 1 15 ? 1.895 -1.943 -16.030 1.00 24.39 251 ARG B C 1
ATOM 698 O O . ARG B 1 15 ? 2.076 -1.248 -14.984 1.00 23.30 251 ARG B O 1
ATOM 706 N N . GLN B 1 16 ? 2.634 -1.784 -17.106 1.00 25.67 252 GLN B N 1
ATOM 707 C CA . GLN B 1 16 ? 3.749 -0.811 -17.095 1.00 27.04 252 GLN B CA 1
ATOM 708 C C . GLN B 1 16 ? 3.304 0.597 -16.990 1.00 27.71 252 GLN B C 1
ATOM 709 O O . GLN B 1 16 ? 3.953 1.421 -16.348 1.00 23.93 252 GLN B O 1
ATOM 715 N N . PHE B 1 17 ? 2.220 0.928 -17.685 1.00 27.53 253 PHE B N 1
ATOM 716 C CA . PHE B 1 17 ? 1.607 2.271 -17.571 1.00 29.31 253 PHE B CA 1
ATOM 717 C C . PHE B 1 17 ? 1.189 2.613 -16.212 1.00 25.11 253 PHE B C 1
ATOM 718 O O . PHE B 1 17 ? 1.399 3.714 -15.748 1.00 24.38 253 PHE B O 1
ATOM 726 N N . ILE B 1 18 ? 0.532 1.701 -15.558 1.00 24.93 254 ILE B N 1
ATOM 727 C CA . ILE B 1 18 ? 0.109 1.985 -14.231 1.00 24.75 254 ILE B CA 1
ATOM 728 C C . ILE B 1 18 ? 1.320 2.166 -13.308 1.00 24.05 254 ILE B C 1
ATOM 729 O O . ILE B 1 18 ? 1.316 3.038 -12.509 1.00 24.08 254 ILE B O 1
ATOM 734 N N . THR B 1 19 ? 2.338 1.335 -13.458 1.00 21.78 255 THR B N 1
ATOM 735 C CA . THR B 1 19 ? 3.577 1.553 -12.764 1.00 24.70 255 THR B CA 1
ATOM 736 C C . THR B 1 19 ? 4.189 2.939 -12.987 1.00 23.06 255 THR B C 1
ATOM 737 O O . THR B 1 19 ? 4.507 3.684 -12.007 1.00 22.53 255 THR B O 1
ATOM 741 N N . ASP B 1 20 ? 4.336 3.328 -14.268 1.00 22.19 256 ASP B N 1
ATOM 742 C CA . ASP B 1 20 ? 4.972 4.593 -14.556 1.00 23.13 256 ASP B CA 1
ATOM 743 C C . ASP B 1 20 ? 4.124 5.751 -14.030 1.00 23.54 256 ASP B C 1
ATOM 744 O O . ASP B 1 20 ? 4.599 6.682 -13.431 1.00 23.48 256 ASP B O 1
ATOM 749 N N . ALA B 1 21 ? 2.819 5.731 -14.340 1.00 23.76 257 ALA B N 1
ATOM 750 C CA . ALA B 1 21 ? 1.878 6.725 -13.801 1.00 23.16 257 ALA B CA 1
ATOM 751 C C . ALA B 1 21 ? 1.935 6.877 -12.321 1.00 22.43 257 ALA B C 1
ATOM 752 O O . ALA B 1 21 ? 1.965 7.998 -11.812 1.00 23.63 257 ALA B O 1
ATOM 754 N N . SER B 1 22 ? 1.955 5.801 -11.587 1.00 23.41 258 SER B N 1
ATOM 755 C CA . SER B 1 22 ? 1.909 5.813 -10.146 1.00 23.84 258 SER B CA 1
ATOM 756 C C . SER B 1 22 ? 3.198 6.427 -9.631 1.00 24.50 258 SER B C 1
ATOM 757 O O . SER B 1 22 ? 3.145 7.300 -8.737 1.00 23.50 258 SER B O 1
ATOM 760 N N . HIS B 1 23 ? 4.331 6.017 -10.218 1.00 23.96 259 HIS B N 1
ATOM 761 C CA . HIS B 1 23 ? 5.582 6.692 -9.864 1.00 27.26 259 HIS B CA 1
ATOM 762 C C . HIS B 1 23 ? 5.534 8.208 -10.132 1.00 27.04 259 HIS B C 1
ATOM 763 O O . HIS B 1 23 ? 5.838 8.997 -9.258 1.00 26.23 259 HIS B O 1
ATOM 770 N N . GLU B 1 24 ? 4.996 8.593 -11.271 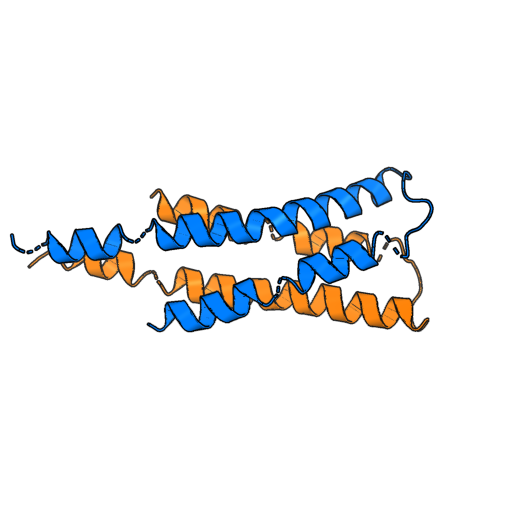1.00 26.16 260 GLU B N 1
ATOM 771 C CA . GLU B 1 24 ? 4.904 9.990 -11.630 1.00 28.07 260 GLU B CA 1
ATOM 772 C C . GLU B 1 24 ? 3.871 10.753 -10.740 1.00 28.99 260 GLU B C 1
ATOM 773 O O . GLU B 1 24 ? 3.948 11.937 -10.684 1.00 35.83 260 GLU B O 1
ATOM 779 N N . LEU B 1 25 ? 2.864 10.120 -10.172 1.00 21.85 261 LEU B N 1
ATOM 780 C CA . LEU B 1 25 ? 1.933 10.813 -9.274 1.00 22.28 261 LEU B CA 1
ATOM 781 C C . LEU B 1 25 ? 2.588 11.044 -7.902 1.00 22.89 261 LEU B C 1
ATOM 782 O O . LEU B 1 25 ? 2.308 11.997 -7.218 1.00 22.55 261 LEU B O 1
ATOM 787 N N . ARG B 1 26 ? 3.539 10.208 -7.571 1.00 26.76 262 ARG B N 1
ATOM 788 C CA . ARG B 1 26 ? 4.217 10.264 -6.297 1.00 31.24 262 ARG B CA 1
ATOM 789 C C . ARG B 1 26 ? 4.982 11.547 -6.149 1.00 28.46 262 ARG B C 1
ATOM 790 O O . ARG B 1 26 ? 4.977 12.147 -5.057 1.00 29.90 262 ARG B O 1
ATOM 798 N N . THR B 1 27 ? 5.589 12.035 -7.225 1.00 28.12 263 THR B N 1
ATOM 799 C CA . THR B 1 27 ? 6.316 13.228 -7.233 1.00 30.47 263 THR B CA 1
ATOM 800 C C . THR B 1 27 ? 5.558 14.577 -6.959 1.00 30.68 263 THR B C 1
ATOM 801 O O . THR B 1 27 ? 5.865 15.241 -5.936 1.00 33.90 263 THR B O 1
ATOM 805 N N . PRO B 1 28 ? 4.462 14.928 -7.722 1.00 28.09 264 PRO B N 1
ATOM 806 C CA . PRO B 1 28 ? 3.552 15.956 -7.244 1.00 25.43 264 PRO B CA 1
ATOM 807 C C . PRO B 1 28 ? 3.091 15.795 -5.798 1.00 23.81 264 PRO B C 1
ATOM 808 O O . PRO B 1 28 ? 2.994 16.806 -5.119 1.00 27.00 264 PRO B O 1
ATOM 812 N N . LEU B 1 29 ? 2.793 14.579 -5.320 1.00 20.39 265 LEU B N 1
ATOM 813 C CA . LEU B 1 29 ? 2.282 14.442 -3.970 1.00 21.12 265 LEU B CA 1
ATOM 814 C C . LEU B 1 29 ? 3.321 14.810 -2.919 1.00 22.46 265 LEU B C 1
ATOM 815 O O . LEU B 1 29 ? 3.028 15.450 -1.863 1.00 22.75 265 LEU B O 1
ATOM 820 N N . THR B 1 30 ? 4.562 14.414 -3.194 1.00 22.87 266 THR B N 1
ATOM 821 C CA . THR B 1 30 ? 5.693 14.814 -2.308 1.00 26.39 266 THR B CA 1
ATOM 822 C C . THR B 1 30 ? 5.964 16.302 -2.351 1.00 27.42 266 THR B C 1
ATOM 823 O O . THR B 1 30 ? 6.259 16.918 -1.348 1.00 28.47 266 THR B O 1
ATOM 827 N N . THR B 1 31 ? 5.871 16.919 -3.547 1.00 29.99 267 THR B N 1
ATOM 828 C CA . THR B 1 31 ? 5.966 18.364 -3.692 1.00 29.84 267 THR B CA 1
ATOM 829 C C . THR B 1 31 ? 4.924 19.103 -2.875 1.00 28.93 267 THR B C 1
ATOM 830 O O . THR B 1 31 ? 5.236 20.066 -2.158 1.00 30.25 267 THR B O 1
ATOM 834 N N . ILE B 1 32 ? 3.677 18.683 -2.989 1.00 26.79 268 ILE B N 1
ATOM 835 C CA . ILE B 1 32 ? 2.601 19.362 -2.232 1.00 26.11 268 ILE B CA 1
ATOM 836 C C . ILE B 1 32 ? 2.932 19.274 -0.713 1.00 28.39 268 ILE B C 1
ATOM 837 O O . ILE B 1 32 ? 2.772 20.276 0.024 1.00 27.19 268 ILE B O 1
ATOM 842 N N . ARG B 1 33 ? 3.272 18.060 -0.267 1.00 26.17 269 ARG B N 1
ATOM 843 C CA . ARG B 1 33 ? 3.576 17.803 1.138 1.00 28.00 269 ARG B CA 1
ATOM 844 C C . ARG B 1 33 ? 4.718 18.581 1.687 1.00 24.79 269 ARG B C 1
ATOM 845 O O . ARG B 1 33 ? 4.641 19.182 2.806 1.00 22.72 269 ARG B O 1
ATOM 853 N N . GLY B 1 34 ? 5.810 18.569 0.926 1.00 22.66 270 GLY B N 1
ATOM 854 C CA . GLY B 1 34 ? 6.963 19.330 1.307 1.00 21.57 270 GLY B CA 1
ATOM 855 C C . GLY B 1 34 ? 6.830 20.818 1.369 1.00 21.68 270 GLY B C 1
ATOM 856 O O . GLY B 1 34 ? 7.269 21.471 2.347 1.00 20.99 270 GLY B O 1
ATOM 857 N N . PHE B 1 35 ? 6.132 21.378 0.353 1.00 21.05 271 PHE B N 1
ATOM 858 C CA . PHE B 1 35 ? 5.897 22.808 0.319 1.00 22.20 271 PHE B CA 1
ATOM 859 C C . PHE B 1 35 ? 4.945 23.139 1.444 1.00 21.05 271 PHE B C 1
ATOM 860 O O . PHE B 1 35 ? 5.141 24.142 2.137 1.00 21.05 271 PHE B O 1
ATOM 868 N N . ALA B 1 36 ? 3.846 22.365 1.618 1.00 21.44 272 ALA B N 1
ATOM 869 C CA . ALA B 1 36 ? 2.933 22.695 2.679 1.00 21.16 272 ALA B CA 1
ATOM 870 C C . ALA B 1 36 ? 3.617 22.768 4.055 1.00 22.05 272 ALA B C 1
ATOM 871 O O . ALA B 1 36 ? 3.403 23.699 4.850 1.00 20.06 272 ALA B O 1
ATOM 873 N N . GLU B 1 37 ? 4.426 21.796 4.322 1.00 22.90 273 GLU B N 1
ATOM 874 C CA . GLU B 1 37 ? 5.271 21.855 5.539 1.00 25.55 273 GLU B CA 1
ATOM 875 C C . GLU B 1 37 ? 6.142 23.078 5.744 1.00 23.55 273 GLU B C 1
ATOM 876 O O . GLU B 1 37 ? 6.164 23.676 6.867 1.00 23.20 273 GLU B O 1
ATOM 882 N N . LEU B 1 38 ? 6.864 23.480 4.716 1.00 21.06 274 LEU B N 1
ATOM 883 C CA . LEU B 1 38 ? 7.742 24.635 4.775 1.00 22.42 274 LEU B CA 1
ATOM 884 C C . LEU B 1 38 ? 6.925 25.868 5.120 1.00 19.39 274 LEU B C 1
ATOM 885 O O . LEU B 1 38 ? 7.306 26.695 5.948 1.00 19.08 274 LEU B O 1
ATOM 890 N N . TYR B 1 39 ? 5.790 26.015 4.433 1.00 20.02 275 TYR B N 1
ATOM 891 C CA . TYR B 1 39 ? 4.879 27.151 4.662 1.00 18.99 275 TYR B CA 1
ATOM 892 C C . TYR B 1 39 ? 4.272 27.208 6.059 1.00 19.00 275 TYR B C 1
ATOM 893 O O . TYR B 1 39 ? 4.233 28.295 6.730 1.00 21.26 275 TYR B O 1
ATOM 902 N N . ARG B 1 40 ? 3.858 26.077 6.539 1.00 21.16 276 ARG B N 1
ATOM 903 C CA . ARG B 1 40 ? 3.312 25.990 7.876 1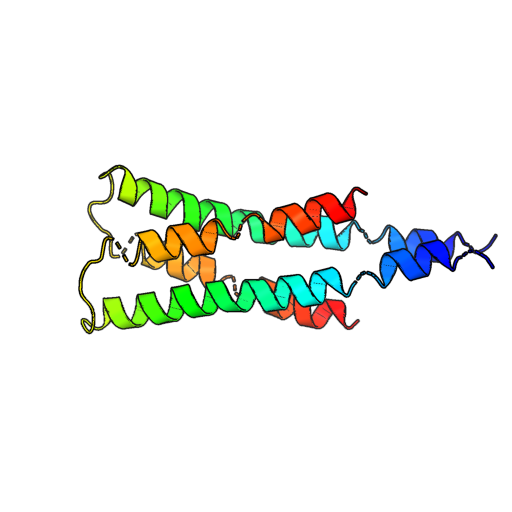.00 22.63 276 ARG B CA 1
ATOM 904 C C . ARG B 1 40 ? 4.343 26.371 8.930 1.00 24.51 276 ARG B C 1
ATOM 905 O O . ARG B 1 40 ? 4.000 26.857 9.914 1.00 25.11 276 ARG B O 1
ATOM 913 N N . GLN B 1 41 ? 5.587 26.041 8.700 1.00 23.83 277 GLN B N 1
ATOM 914 C CA . GLN B 1 41 ? 6.716 26.286 9.587 1.00 27.19 277 GLN B CA 1
ATOM 915 C C . GLN B 1 41 ? 7.199 27.717 9.580 1.00 28.80 277 GLN B C 1
ATOM 916 O O . GLN B 1 41 ? 8.077 28.085 10.405 1.00 31.96 277 GLN B O 1
ATOM 922 N N . GLY B 1 42 ? 6.683 28.533 8.646 1.00 27.70 278 GLY B N 1
ATOM 923 C CA . GLY B 1 42 ? 7.088 29.930 8.542 1.00 27.99 278 GLY B CA 1
ATOM 924 C C . GLY B 1 42 ? 8.366 30.207 7.853 1.00 26.16 278 GLY B C 1
ATOM 925 O O . GLY B 1 42 ? 8.864 31.346 7.953 1.00 26.36 278 GLY B O 1
ATOM 926 N N . ALA B 1 43 ? 8.825 29.240 7.017 1.00 20.47 279 ALA B N 1
ATOM 927 C CA . ALA B 1 43 ? 10.069 29.323 6.400 1.00 19.77 279 ALA B CA 1
ATOM 928 C C . ALA B 1 43 ? 9.913 29.905 5.020 1.00 22.27 279 ALA B C 1
ATOM 929 O O . ALA B 1 43 ? 10.940 30.156 4.341 1.00 24.52 279 ALA B O 1
ATOM 931 N N . ALA B 1 44 ? 8.677 30.137 4.572 1.00 21.18 280 ALA B N 1
ATOM 932 C CA . ALA B 1 44 ? 8.433 30.730 3.228 1.00 21.85 280 ALA B CA 1
ATOM 933 C C . ALA B 1 44 ? 7.430 31.915 3.129 1.00 22.67 280 ALA B C 1
ATOM 934 O O . ALA B 1 44 ? 6.569 32.160 3.966 1.00 23.56 280 ALA B O 1
ATOM 936 N N . ARG B 1 45 ? 7.494 32.612 2.021 1.00 24.34 281 ARG B N 1
ATOM 937 C CA . ARG B 1 45 ? 6.597 33.706 1.781 1.00 25.22 281 ARG B CA 1
ATOM 938 C C . ARG B 1 45 ? 5.801 33.552 0.466 1.00 22.86 281 ARG B C 1
ATOM 939 O O . ARG B 1 45 ? 6.190 32.881 -0.429 1.00 22.05 281 ARG B O 1
ATOM 947 N N . ASP B 1 46 ? 4.657 34.186 0.426 1.00 22.75 282 ASP B N 1
ATOM 948 C CA . ASP B 1 46 ? 3.722 34.178 -0.779 1.00 23.81 282 ASP B CA 1
ATOM 949 C C . ASP B 1 46 ? 2.992 32.919 -0.844 1.00 22.17 282 ASP B C 1
ATOM 950 O O . ASP B 1 46 ? 3.255 31.968 -1.550 1.00 21.18 282 ASP B O 1
ATOM 955 N N . VAL B 1 47 ? 1.961 32.927 -0.059 1.00 22.07 283 VAL B N 1
ATOM 956 C CA . VAL B 1 47 ? 1.048 31.834 0.030 1.00 22.08 283 VAL B CA 1
ATOM 957 C C . VAL B 1 47 ? 0.316 31.620 -1.301 1.00 22.78 283 VAL B C 1
ATOM 958 O O . VAL B 1 47 ? -0.024 30.509 -1.643 1.00 21.85 283 VAL B O 1
ATOM 962 N N . GLY B 1 48 ? 0.161 32.672 -2.072 1.00 23.08 284 GLY B N 1
ATOM 963 C CA . GLY B 1 48 ? -0.401 32.509 -3.410 1.00 25.94 284 GLY B CA 1
ATOM 964 C C . GLY B 1 48 ? 0.475 31.662 -4.293 1.00 27.51 284 GLY B C 1
ATOM 965 O O . GLY B 1 48 ? -0.047 30.931 -5.043 1.00 29.78 284 GLY B O 1
ATOM 974 N N . LEU B 1 50 ? 2.373 29.088 -3.088 1.00 23.89 286 LEU B N 1
ATOM 975 C CA . LEU B 1 50 ? 2.133 27.764 -2.635 1.00 22.88 286 LEU B CA 1
ATOM 976 C C . LEU B 1 50 ? 0.856 27.237 -3.302 1.00 21.71 286 LEU B C 1
ATOM 977 O O . LEU B 1 50 ? 0.840 26.141 -3.817 1.00 20.87 286 LEU B O 1
ATOM 982 N N . LEU B 1 51 ? -0.230 27.984 -3.170 1.00 22.58 287 LEU B N 1
ATOM 983 C CA . LEU B 1 51 ? -1.524 27.527 -3.751 1.00 24.15 287 LEU B CA 1
ATOM 984 C C . LEU B 1 51 ? -1.489 27.383 -5.260 1.00 25.05 287 LEU B C 1
ATOM 985 O O . LEU B 1 51 ? -2.175 26.496 -5.799 1.00 24.77 287 LEU B O 1
ATOM 990 N N . SER B 1 52 ? -0.707 28.187 -5.919 1.00 23.56 288 SER B N 1
ATOM 991 C CA . SER B 1 52 ? -0.560 28.089 -7.404 1.00 25.71 288 SER B CA 1
ATOM 992 C C . SER B 1 52 ? 0.236 26.906 -7.771 1.00 24.11 288 SER B C 1
ATOM 993 O O . SER B 1 52 ? -0.023 26.230 -8.775 1.00 24.55 288 SER B O 1
ATOM 996 N N . ARG B 1 53 ? 1.155 26.526 -6.915 1.00 23.09 289 ARG B N 1
ATOM 997 C CA . ARG B 1 53 ? 1.964 25.333 -7.176 1.00 24.59 289 ARG B CA 1
ATOM 998 C C . ARG B 1 53 ? 1.091 24.072 -6.953 1.00 24.55 289 ARG B C 1
ATOM 999 O O . ARG B 1 53 ? 1.159 23.120 -7.728 1.00 28.13 289 ARG B O 1
ATOM 1007 N N . ILE B 1 54 ? 0.276 24.099 -5.900 1.00 21.79 290 ILE B N 1
ATOM 1008 C CA . ILE B 1 54 ? -0.667 22.998 -5.610 1.00 22.39 290 ILE B CA 1
ATOM 1009 C C . ILE B 1 54 ? -1.637 22.847 -6.840 1.00 25.11 290 ILE B C 1
ATOM 1010 O O . ILE B 1 54 ? -1.872 21.694 -7.322 1.00 24.12 290 ILE B O 1
ATOM 1015 N N . GLU B 1 55 ? -2.099 23.963 -7.388 1.00 27.11 291 GLU B N 1
ATOM 1016 C CA . GLU B 1 55 ? -3.015 23.983 -8.533 1.00 30.08 291 GLU B CA 1
ATOM 1017 C C . GLU B 1 55 ? -2.358 23.351 -9.738 1.00 26.64 291 GLU B C 1
ATOM 1018 O O . GLU B 1 55 ? -2.876 22.461 -10.313 1.00 26.50 291 GLU B O 1
ATOM 1024 N N . SER B 1 56 ? -1.152 23.762 -10.028 1.00 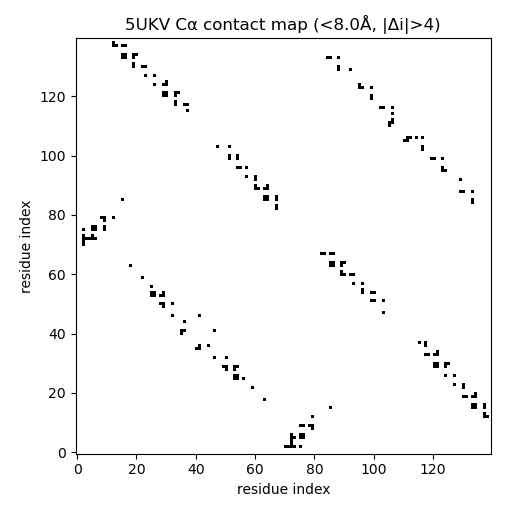26.84 292 SER B N 1
ATOM 1025 C CA . SER B 1 56 ? -0.388 23.143 -11.062 1.00 28.08 292 SER B CA 1
ATOM 1026 C C . SER B 1 56 ? -0.115 21.622 -10.984 1.00 28.87 292 SER B C 1
ATOM 1027 O O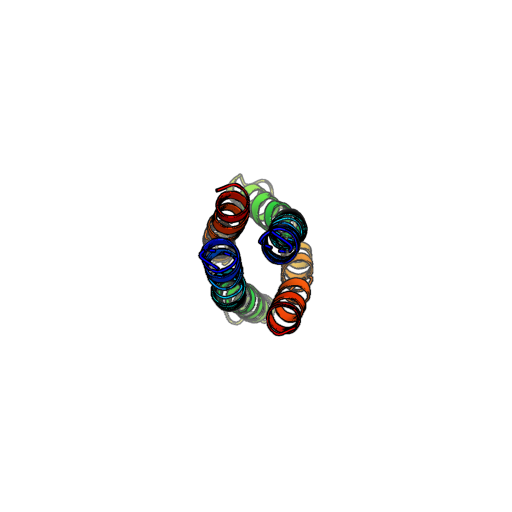 . SER B 1 56 ? -0.174 20.892 -11.984 1.00 26.23 292 SER B O 1
ATOM 1030 N N . GLU B 1 57 ? 0.283 21.189 -9.824 1.00 27.44 293 GLU B N 1
ATOM 1031 C CA . GLU B 1 57 ? 0.596 19.787 -9.558 1.00 29.84 293 GLU B CA 1
ATOM 1032 C C . GLU B 1 57 ? -0.726 18.976 -9.707 1.00 27.40 293 GLU B C 1
ATOM 1033 O O . GLU B 1 57 ? -0.715 17.932 -10.408 1.00 25.73 293 GLU B O 1
ATOM 1039 N N . ALA B 1 58 ? -1.830 19.520 -9.153 1.00 24.36 294 ALA B N 1
ATOM 1040 C CA . ALA B 1 58 ? -3.110 18.876 -9.245 1.00 24.53 294 ALA B CA 1
ATOM 1041 C C . ALA B 1 58 ? -3.592 18.766 -10.689 1.00 25.62 294 ALA B C 1
ATOM 1042 O O . ALA B 1 58 ? -4.112 17.733 -11.086 1.00 24.63 294 ALA B O 1
ATOM 1044 N N . SER B 1 59 ? -3.322 19.775 -11.490 1.00 26.03 295 SER B N 1
ATOM 1045 C CA . SER B 1 59 ? -3.731 19.718 -12.889 1.00 27.72 295 SER B CA 1
ATOM 1046 C C . SER B 1 59 ? -2.944 18.654 -13.627 1.00 28.27 295 SER B C 1
ATOM 1047 O O . SER B 1 59 ? -3.466 17.968 -14.486 1.00 28.53 295 SER B O 1
ATOM 1050 N N . ARG B 1 60 ? -1.676 18.514 -13.298 1.00 27.83 296 ARG B N 1
ATOM 1051 C CA . ARG B 1 60 ? -0.814 17.562 -13.931 1.00 31.99 296 ARG B CA 1
ATOM 1052 C C . ARG B 1 60 ? -1.243 16.135 -13.584 1.00 27.21 296 ARG B C 1
ATOM 1053 O O . ARG B 1 60 ? -1.279 15.233 -14.474 1.00 25.94 296 ARG B O 1
ATOM 1069 N N . GLY B 1 62 ? -4.242 15.327 -12.740 1.00 22.08 298 GLY B N 1
ATOM 1070 C CA . GLY B 1 62 ? -5.524 15.130 -13.477 1.00 22.90 298 GLY B CA 1
ATOM 1071 C C . GLY B 1 62 ? -5.282 14.503 -14.829 1.00 23.29 298 GLY B C 1
ATOM 1072 O O . GLY B 1 62 ? -6.009 13.662 -15.288 1.00 20.48 298 GLY B O 1
ATOM 1073 N N . LEU B 1 63 ? -4.247 15.010 -15.520 1.00 26.00 299 LEU B N 1
ATOM 1074 C CA . LEU B 1 63 ? -4.011 14.519 -16.874 1.00 27.06 299 LEU B CA 1
ATOM 1075 C C . LEU B 1 63 ? -3.491 13.146 -16.862 1.00 23.83 299 LEU B C 1
ATOM 1076 O O . LEU B 1 63 ? -3.789 12.355 -17.718 1.00 23.16 299 LEU B O 1
ATOM 1081 N N . LEU B 1 64 ? -2.669 12.809 -15.876 1.00 23.41 300 LEU B N 1
ATOM 1082 C CA . LEU B 1 64 ? -2.182 11.425 -15.682 1.00 25.32 300 LEU B CA 1
ATOM 1083 C C . LEU B 1 64 ? -3.287 10.417 -15.362 1.00 21.87 300 LEU B C 1
ATOM 1084 O O . LEU B 1 64 ? -3.330 9.293 -15.928 1.00 22.99 300 LEU B O 1
ATOM 1089 N N . VAL B 1 65 ? -4.160 10.780 -14.438 1.00 19.81 301 VAL B N 1
ATOM 1090 C CA . VAL B 1 65 ? -5.288 9.965 -14.113 1.00 20.87 301 VAL B CA 1
ATOM 1091 C C . VAL B 1 65 ? -6.211 9.741 -15.350 1.00 21.85 301 VAL B C 1
ATOM 1092 O O . VAL B 1 65 ? -6.629 8.628 -15.647 1.00 20.99 301 VAL B O 1
ATOM 1096 N N . ASP B 1 66 ? -6.540 10.794 -16.055 1.00 21.62 302 ASP B N 1
ATOM 1097 C CA . ASP B 1 66 ? -7.362 10.654 -17.243 1.00 23.12 302 ASP B CA 1
ATOM 1098 C C . ASP B 1 66 ? -6.663 9.829 -18.309 1.00 23.65 302 ASP B C 1
ATOM 1099 O O . ASP B 1 66 ? -7.311 9.135 -19.096 1.00 24.51 302 ASP B O 1
ATOM 1104 N N . ASP B 1 67 ? -5.359 9.906 -18.405 1.00 24.51 303 ASP B N 1
ATOM 1105 C CA . ASP B 1 67 ? -4.678 9.099 -19.392 1.00 25.54 303 ASP B CA 1
ATOM 1106 C C . ASP B 1 67 ? -4.910 7.594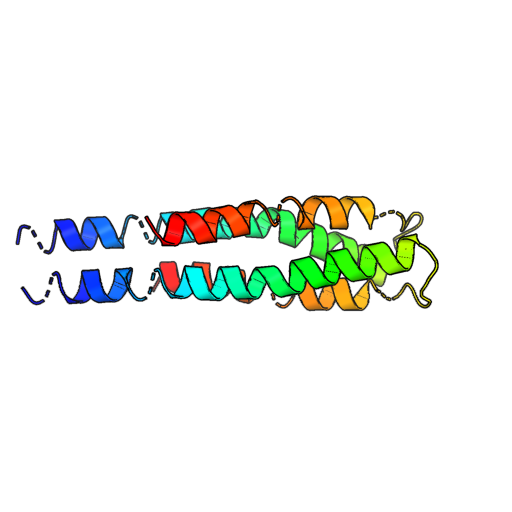 -19.104 1.00 24.18 303 ASP B C 1
ATOM 1107 O O . ASP B 1 67 ? -5.041 6.826 -19.991 1.00 24.54 303 ASP B O 1
ATOM 1112 N N . LEU B 1 68 ? -4.880 7.212 -17.834 1.00 23.94 304 LEU B N 1
ATOM 1113 C CA . LEU B 1 68 ? -5.092 5.854 -17.423 1.00 25.15 304 LEU B CA 1
ATOM 1114 C C . LEU B 1 68 ? -6.500 5.420 -17.768 1.00 26.33 304 LEU B C 1
ATOM 1115 O O . LEU B 1 68 ? -6.720 4.301 -18.329 1.00 25.72 304 LEU B O 1
ATOM 1120 N N . LEU B 1 69 ? -7.455 6.248 -17.380 1.00 24.36 305 LEU B N 1
ATOM 1121 C CA . LEU B 1 69 ? -8.836 5.924 -17.678 1.00 25.62 305 LEU B CA 1
ATOM 1122 C C . LEU B 1 69 ? -9.010 5.718 -19.213 1.00 26.45 305 LEU B C 1
ATOM 1123 O O . LEU B 1 69 ? -9.778 4.890 -19.634 1.00 28.76 305 LEU B O 1
ATOM 1128 N N . LEU B 1 70 ? -8.386 6.540 -20.014 1.00 25.57 306 LEU B N 1
ATOM 1129 C CA . LEU B 1 70 ? -8.600 6.424 -21.447 1.00 27.75 306 LEU B CA 1
ATOM 1130 C C . LEU B 1 70 ? -7.889 5.182 -22.017 1.00 29.65 306 LEU B C 1
ATOM 1131 O O . LEU B 1 70 ? -8.366 4.472 -22.923 1.00 30.88 306 LEU B O 1
ATOM 1136 N N . LEU B 1 71 ? -6.701 4.932 -21.490 1.00 29.43 307 LEU B N 1
ATOM 1137 C CA . LEU B 1 71 ? -6.001 3.709 -21.860 1.00 31.04 307 LEU B CA 1
ATOM 1138 C C . LEU B 1 71 ? -6.796 2.477 -21.647 1.00 28.67 307 LEU B C 1
ATOM 1139 O O . LEU B 1 71 ? -6.857 1.630 -22.541 1.00 31.96 307 LEU B O 1
ATOM 1144 N N . ALA B 1 72 ? -7.458 2.404 -20.526 1.00 26.88 308 ALA B N 1
ATOM 1145 C CA . ALA B 1 72 ? -8.362 1.325 -20.198 1.00 28.76 308 ALA B CA 1
ATOM 1146 C C . ALA B 1 72 ? -9.480 1.161 -21.221 1.00 29.87 308 ALA B C 1
ATOM 1147 O O . ALA B 1 72 ? -9.945 0.051 -21.413 1.00 29.06 308 ALA B O 1
ATOM 1149 N N . LYS B 1 73 ? -9.922 2.223 -21.864 1.00 30.48 309 LYS B N 1
ATOM 1150 C CA . LYS B 1 73 ? -11.001 2.084 -22.801 1.00 32.68 309 LYS B CA 1
ATOM 1151 C C . LYS B 1 73 ? -10.489 1.859 -24.184 1.00 36.71 309 LYS B C 1
ATOM 1152 O O . LYS B 1 73 ? -11.281 1.605 -25.071 1.00 38.20 309 LYS B O 1
ATOM 1158 N N . LEU B 1 74 ? -9.200 1.958 -24.431 1.00 41.08 310 LEU B N 1
ATOM 1159 C CA . LEU B 1 74 ? -8.760 1.714 -25.805 1.00 50.49 310 LEU B CA 1
ATOM 1160 C C . LEU B 1 74 ? -8.401 0.245 -26.041 1.00 63.00 310 LEU B C 1
ATOM 1161 O O . LEU B 1 74 ? -7.411 -0.307 -25.562 1.00 75.33 310 LEU B O 1
#

Sequence (140 aa):
GHAEKARDSEDRRQFITDASHELRTPLTTIRGFAELYRQGAARDVGLLSRIESEASRGLLVDDLLLLAKLGHAEKARDSEDRRQFITDASHELRTPLT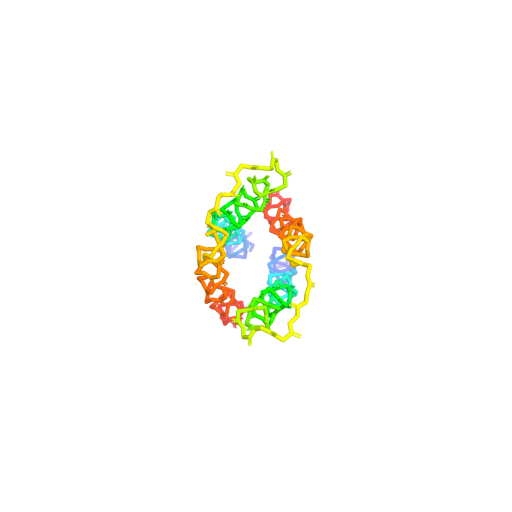TIRGFAELYRQGAARDVGLLSRIESEASRGLLVDDLLLLAKL

Solvent-accessible surface area: 9356 Å² total

Secondary structure (DSSP, 8-state):
---HHHHHHHH--HHHHHHHHHHHHHHHHHHHHHHHHHTT--S----HHHHHHHHH--HHHHHHHHHTT-/---HHHHHHHH--HHHHHHHHHHHHHHHHHHHHHHHHHTT-------HHHHHHHHH--HHHHHHHHHHH-

Organism: Mycobacterium tuberculosis (strain ATCC 25618 / H37Rv) (NCBI:txid83332)

Nearest PDB structures (foldseek):
  5uae-assembly1_B  TM=7.898E-01  e=2.874E+00  Listeria innocua
  5j2l-assembly1_B  TM=5.178E-01  e=4.895E+00  synthetic construct
  6jqa-assembly1_D  TM=5.266E-01  e=6.827E+00  Onion yellows phytoplasma OY-W
  5c22-assembly3_C  TM=5.192E-01  e=3.755E+00  Escherichia coli
  5c22-assembly4_D  TM=5.362E-01  e=3.755E+00  Escherichia coli

B-factor: mean 33.79, std 13.43, range [16.94, 108.32]

Radius of gyration: 18.45 Å; Cα contacts (8 Å, |Δi|>4): 121; chains: 2; bounding box: 23×57×41 Å

Foldseek 3Di:
DVVVVVVVVVVVCVVVVVLVVVLVPLVVLLVVLVVCVVVVNDPDVCSVVSNVVSVVCVVSVVVVVVVVVD/DVVVVVVVLVVVVVLVVVLVVLLVVLVVVLVVVVVCVVVVNDDDVCNVVSNVVSVVCCVSVVVVVVSVVD